Protein AF-A0A7V5RM92-F1 (afdb_monomer_lite)

Secondary structure (DSSP, 8-state):
-EEEETTEE-S-----GGGHHHHHT--TT--THHHHHHTGGG--EEE-S-GGGG----SHHHHHHHHHHGGG--

Radius of gyration: 15.07 Å; chains: 1; bounding box: 25×38×37 Å

Sequence (74 aa):
IVPEHAGRRGNPVVFPRRFFDELLALQGDQGARRVITAHSREVALCPVDDATVFADIDTREAYEQALRQSSTGE

Structure (mmCIF, N/CA/C/O backbone):
data_AF-A0A7V5RM92-F1
#
_entry.id   AF-A0A7V5RM92-F1
#
loop_
_atom_site.group_PDB
_atom_site.id
_atom_site.type_symbol
_atom_site.label_atom_id
_atom_site.labe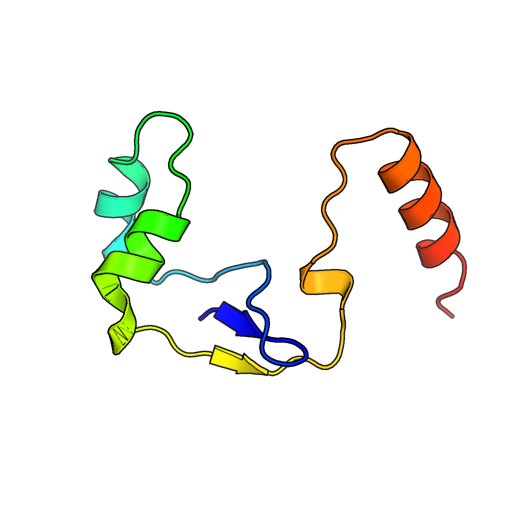l_alt_id
_atom_site.label_comp_id
_atom_site.label_asym_id
_atom_site.label_entity_id
_atom_site.label_seq_id
_atom_site.pdbx_PDB_ins_code
_atom_site.Cartn_x
_atom_site.Cartn_y
_atom_site.Cartn_z
_atom_site.occupancy
_atom_site.B_iso_or_equiv
_atom_site.auth_seq_id
_atom_site.auth_comp_id
_atom_site.auth_asym_id
_atom_site.auth_atom_id
_atom_site.pdbx_PDB_model_num
ATOM 1 N N . ILE A 1 1 ? -3.652 -8.634 -6.079 1.00 96.38 1 ILE A N 1
ATOM 2 C CA . ILE A 1 1 ? -2.717 -7.993 -7.036 1.00 96.38 1 ILE A CA 1
ATOM 3 C C . ILE A 1 1 ? -2.141 -6.769 -6.349 1.00 96.38 1 ILE A C 1
ATOM 5 O O . ILE A 1 1 ? -2.919 -6.012 -5.781 1.00 96.38 1 ILE A O 1
ATOM 9 N N . VAL A 1 2 ? -0.818 -6.618 -6.348 1.00 97.06 2 VAL A N 1
ATOM 10 C CA . VAL A 1 2 ? -0.113 -5.493 -5.716 1.00 97.06 2 VAL A CA 1
ATOM 11 C C . VAL A 1 2 ? 0.740 -4.795 -6.780 1.00 97.06 2 VAL A C 1
ATOM 13 O O . VAL A 1 2 ? 1.592 -5.470 -7.361 1.00 97.06 2 VAL A O 1
ATOM 16 N N . PRO A 1 3 ? 0.531 -3.496 -7.055 1.00 97.12 3 PRO A N 1
ATOM 17 C CA . PRO A 1 3 ? 1.416 -2.723 -7.922 1.00 97.12 3 PRO A CA 1
ATOM 18 C C . PRO A 1 3 ? 2.856 -2.721 -7.405 1.00 97.12 3 PRO A C 1
ATOM 20 O O . PRO A 1 3 ? 3.084 -2.634 -6.195 1.00 97.12 3 PRO A O 1
ATOM 23 N N . GLU A 1 4 ? 3.828 -2.798 -8.306 1.00 97.31 4 GLU A N 1
ATOM 24 C CA . GLU A 1 4 ? 5.250 -2.704 -7.988 1.00 97.31 4 GLU A CA 1
ATOM 25 C C . GLU A 1 4 ? 5.961 -1.779 -8.975 1.00 97.31 4 GLU A C 1
ATOM 27 O O . GLU A 1 4 ? 5.913 -1.997 -10.182 1.00 97.31 4 GLU A O 1
ATOM 32 N N . HIS A 1 5 ? 6.657 -0.774 -8.449 1.00 97.00 5 HIS A N 1
ATOM 33 C CA . HIS A 1 5 ? 7.537 0.094 -9.223 1.00 97.00 5 HIS A CA 1
ATOM 34 C C . HIS A 1 5 ? 8.939 0.053 -8.614 1.00 97.00 5 HIS A C 1
ATOM 36 O O . HIS A 1 5 ? 9.097 0.220 -7.402 1.00 97.00 5 HIS A O 1
ATOM 42 N N . ALA A 1 6 ? 9.957 -0.202 -9.438 1.00 95.00 6 ALA A N 1
ATOM 43 C CA . ALA A 1 6 ? 11.360 -0.283 -9.015 1.00 95.00 6 ALA A CA 1
ATOM 44 C C . ALA A 1 6 ? 11.602 -1.194 -7.782 1.00 95.00 6 ALA A C 1
ATOM 46 O O . ALA A 1 6 ? 12.352 -0.845 -6.869 1.00 95.00 6 ALA A O 1
ATOM 47 N N . GLY A 1 7 ? 10.935 -2.355 -7.725 1.00 94.06 7 GLY A N 1
ATOM 48 C CA . GLY A 1 7 ? 11.059 -3.324 -6.624 1.00 94.06 7 GLY A CA 1
ATOM 49 C C . GLY A 1 7 ? 10.353 -2.919 -5.324 1.00 94.06 7 GLY A C 1
ATOM 50 O O . GLY A 1 7 ? 10.506 -3.589 -4.300 1.00 94.06 7 GLY A O 1
ATOM 51 N N . ARG A 1 8 ? 9.578 -1.827 -5.337 1.00 94.88 8 ARG A N 1
ATOM 52 C CA . ARG A 1 8 ? 8.803 -1.357 -4.189 1.00 94.88 8 ARG A CA 1
ATOM 53 C C . ARG A 1 8 ? 7.308 -1.494 -4.463 1.00 94.88 8 ARG A C 1
ATOM 55 O O . ARG A 1 8 ? 6.802 -1.061 -5.494 1.00 94.88 8 ARG A O 1
ATOM 62 N N . ARG A 1 9 ? 6.593 -2.093 -3.509 1.00 95.00 9 ARG A N 1
ATOM 63 C CA . ARG A 1 9 ? 5.138 -2.309 -3.569 1.00 95.00 9 ARG A CA 1
ATOM 64 C C . ARG A 1 9 ? 4.377 -1.019 -3.271 1.00 95.00 9 ARG A C 1
ATOM 66 O O . ARG A 1 9 ? 4.730 -0.329 -2.314 1.00 95.00 9 ARG A O 1
ATOM 73 N N . GLY A 1 10 ? 3.347 -0.732 -4.060 1.00 93.88 10 GLY A N 1
ATOM 74 C CA . GLY A 1 10 ? 2.518 0.470 -3.956 1.00 93.88 10 GLY A CA 1
ATOM 75 C C . GLY A 1 10 ? 1.018 0.178 -3.883 1.00 93.88 10 GLY A C 1
ATOM 76 O O . GLY A 1 10 ? 0.590 -0.970 -3.744 1.00 93.88 10 GLY A O 1
ATOM 77 N N . ASN A 1 11 ? 0.233 1.246 -3.983 1.00 93.56 11 ASN A N 1
ATOM 78 C CA . ASN A 1 11 ? -1.226 1.258 -4.012 1.00 93.56 11 ASN A CA 1
ATOM 79 C C . ASN A 1 11 ? -1.739 1.628 -5.420 1.00 93.56 11 ASN A C 1
ATOM 81 O O . ASN A 1 11 ? -0.994 2.231 -6.191 1.00 93.56 11 ASN A O 1
ATOM 85 N N . PRO A 1 12 ? -3.000 1.309 -5.772 1.00 93.38 12 PRO A N 1
ATOM 86 C CA . PRO A 1 12 ? -3.994 0.565 -4.993 1.00 93.38 12 PRO A CA 1
ATOM 87 C C . PRO A 1 12 ? -3.790 -0.958 -5.048 1.00 93.38 12 PRO A C 1
ATOM 89 O O . PRO A 1 12 ? -3.436 -1.524 -6.081 1.00 93.38 12 PRO A O 1
ATOM 92 N N . VAL A 1 13 ? -4.074 -1.648 -3.940 1.00 95.50 13 VAL A N 1
ATOM 93 C CA . VAL A 1 13 ? -4.065 -3.120 -3.881 1.00 95.50 13 VAL A CA 1
ATOM 94 C C . VAL A 1 13 ? -5.450 -3.673 -4.212 1.00 95.50 13 VAL A C 1
ATOM 96 O O . VAL A 1 13 ? -6.455 -3.219 -3.671 1.00 95.50 13 VAL A O 1
ATOM 99 N N . VAL A 1 14 ? -5.504 -4.708 -5.055 1.00 96.81 14 VAL A N 1
ATOM 100 C CA . VAL A 1 14 ? -6.754 -5.397 -5.413 1.00 96.81 14 VAL A CA 1
ATOM 101 C C . VAL A 1 14 ? -6.853 -6.736 -4.688 1.00 96.81 14 VAL A C 1
ATOM 103 O O . VAL A 1 14 ? -5.992 -7.610 -4.865 1.00 96.81 14 VAL A O 1
ATOM 106 N N . PHE A 1 15 ? -7.938 -6.917 -3.933 1.00 97.38 15 PHE A N 1
ATOM 107 C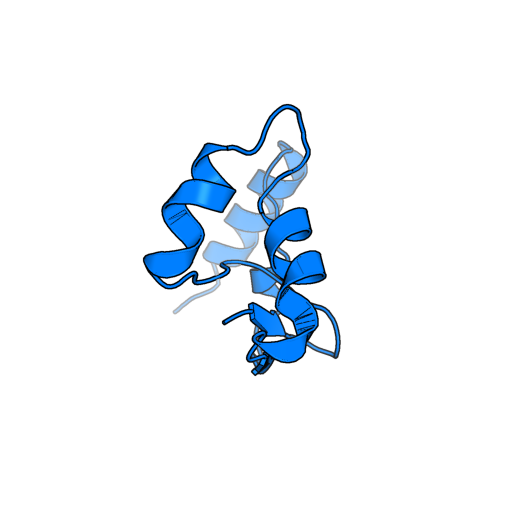 CA . PHE A 1 15 ? -8.263 -8.153 -3.221 1.00 97.38 15 PHE A CA 1
ATOM 108 C C . PHE A 1 15 ? -9.464 -8.869 -3.854 1.00 97.38 15 PHE A C 1
ATOM 110 O O . PHE A 1 15 ? -10.498 -8.237 -4.079 1.00 97.38 15 PHE A O 1
ATOM 117 N N . PRO A 1 16 ? -9.388 -10.188 -4.110 1.00 97.38 16 PRO A N 1
ATOM 118 C CA . PRO A 1 16 ? -10.575 -10.971 -4.428 1.00 97.38 16 PRO A CA 1
ATOM 119 C C . PRO A 1 16 ? -11.488 -11.119 -3.202 1.00 97.38 16 PRO A C 1
ATOM 121 O O . PRO A 1 16 ? -11.024 -11.144 -2.061 1.00 97.38 16 PRO A O 1
ATOM 124 N N . ARG A 1 17 ? -12.789 -11.318 -3.454 1.00 97.94 17 ARG A N 1
ATOM 125 C CA . ARG A 1 17 ? -13.849 -11.390 -2.430 1.00 97.94 17 ARG A CA 1
ATOM 126 C C . ARG A 1 17 ? -13.571 -12.372 -1.285 1.00 97.94 17 ARG A C 1
ATOM 128 O O . ARG A 1 17 ? -14.012 -12.131 -0.171 1.00 97.94 17 ARG A O 1
ATOM 135 N N . ARG A 1 18 ? -12.818 -13.451 -1.531 1.00 97.56 18 ARG A N 1
ATOM 136 C CA . ARG A 1 18 ? -12.461 -14.449 -0.505 1.00 97.56 18 ARG A CA 1
ATOM 137 C C . ARG A 1 18 ? -11.680 -13.884 0.691 1.00 97.56 18 ARG A C 1
ATOM 139 O O . ARG A 1 18 ? -11.675 -14.520 1.731 1.00 97.56 18 ARG A O 1
ATOM 146 N N . PHE A 1 19 ? -11.043 -12.718 0.551 1.00 97.19 19 PHE A N 1
ATOM 147 C CA . PHE A 1 19 ? -10.322 -12.055 1.645 1.00 97.19 19 PHE A CA 1
ATOM 148 C C . PHE A 1 19 ? -11.160 -11.008 2.388 1.00 97.19 19 PHE A C 1
ATOM 150 O O . PHE A 1 19 ? -10.656 -10.378 3.310 1.00 97.19 19 PHE A O 1
ATOM 157 N N . PHE A 1 20 ? -12.420 -10.777 2.000 1.00 96.50 20 PHE A N 1
ATOM 158 C CA . PHE A 1 20 ? -13.224 -9.707 2.598 1.00 96.50 20 PHE A CA 1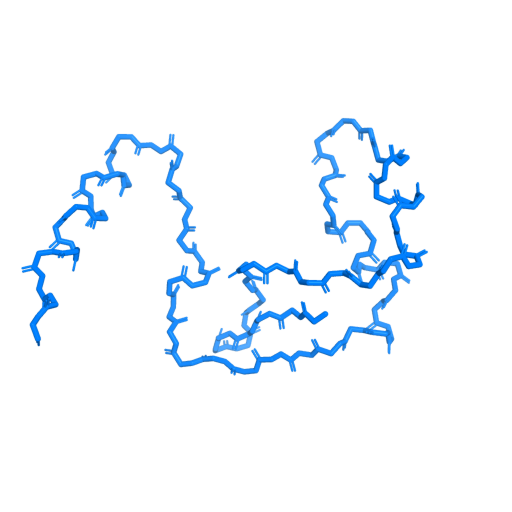
ATOM 159 C C . PHE A 1 20 ? -13.479 -9.939 4.085 1.00 96.50 20 PHE A C 1
ATOM 161 O O . PHE A 1 20 ? -13.349 -8.996 4.856 1.00 96.50 20 PHE A O 1
ATOM 168 N N . ASP A 1 21 ? -13.763 -11.175 4.496 1.00 97.31 21 ASP A N 1
ATOM 169 C CA . ASP A 1 21 ? -14.005 -11.492 5.908 1.00 97.31 21 ASP A CA 1
ATOM 170 C C . ASP A 1 21 ? -12.768 -11.191 6.771 1.00 97.31 21 ASP A C 1
ATOM 172 O O . ASP A 1 21 ? -12.885 -10.616 7.850 1.00 97.31 21 ASP A O 1
ATOM 176 N N . GLU A 1 22 ? -11.566 -11.499 6.271 1.00 95.94 22 GLU A N 1
ATOM 177 C CA . GLU A 1 22 ? -10.310 -11.200 6.967 1.00 95.94 22 GLU A CA 1
ATOM 178 C C . GLU A 1 22 ? -10.012 -9.696 7.000 1.00 95.94 22 GLU A C 1
ATOM 180 O O . GLU A 1 22 ? -9.600 -9.173 8.033 1.00 95.94 22 GLU A O 1
ATOM 185 N N . LEU A 1 23 ? -10.264 -8.986 5.894 1.00 95.81 23 LEU A N 1
ATOM 186 C CA . LEU A 1 23 ? -10.115 -7.530 5.818 1.00 95.81 23 LEU A CA 1
ATOM 187 C C . LEU A 1 23 ? -11.071 -6.809 6.779 1.00 95.81 23 LEU A C 1
ATOM 189 O O . LEU A 1 23 ? -10.659 -5.867 7.449 1.00 95.81 23 LEU A O 1
ATOM 193 N N . LEU A 1 24 ? -12.326 -7.258 6.870 1.00 95.12 24 LEU A N 1
ATOM 194 C CA . LEU A 1 24 ? -13.336 -6.703 7.778 1.00 95.12 24 LEU A CA 1
ATOM 195 C C . LEU A 1 24 ? -13.045 -7.022 9.250 1.00 95.12 24 LEU A C 1
ATOM 197 O O . LEU A 1 24 ? -13.476 -6.285 10.134 1.00 95.12 24 LEU A O 1
ATOM 201 N N . ALA A 1 25 ? -12.308 -8.100 9.520 1.00 95.12 25 ALA A N 1
ATOM 202 C CA . ALA A 1 25 ? -11.878 -8.468 10.864 1.00 95.12 25 ALA A CA 1
ATOM 203 C C . ALA A 1 25 ? -10.653 -7.675 11.360 1.00 95.12 25 ALA A C 1
ATOM 205 O O . ALA A 1 25 ? -10.293 -7.799 12.534 1.00 95.12 25 ALA A O 1
ATOM 206 N N . LEU A 1 26 ? -9.998 -6.871 10.510 1.00 93.56 26 LEU A N 1
ATOM 207 C CA . LEU A 1 26 ? -8.865 -6.035 10.919 1.00 93.56 26 LEU A CA 1
ATOM 208 C C . LEU A 1 26 ? -9.295 -4.993 11.959 1.00 93.56 26 LEU A C 1
ATOM 210 O O . LEU A 1 26 ? -10.389 -4.439 11.905 1.00 93.56 26 LEU A O 1
ATOM 214 N N . GLN A 1 27 ? -8.414 -4.735 12.924 1.00 90.38 27 GLN A N 1
ATOM 215 C CA . GLN A 1 27 ? -8.638 -3.798 14.023 1.00 90.38 27 GLN A CA 1
ATOM 216 C C . GLN A 1 27 ? -7.394 -2.936 14.237 1.00 90.38 27 GLN A C 1
ATOM 218 O O . GLN A 1 27 ? -6.265 -3.390 14.018 1.00 90.38 27 GLN A O 1
ATOM 223 N N . GLY A 1 28 ? -7.605 -1.714 14.726 1.00 87.31 28 GLY A N 1
ATOM 224 C CA . GLY A 1 28 ? -6.539 -0.734 14.922 1.00 87.31 28 GLY A CA 1
ATOM 225 C C . GLY A 1 28 ? -5.909 -0.284 13.602 1.00 87.31 28 GLY A C 1
ATOM 226 O O . GLY A 1 28 ? -6.514 -0.390 12.541 1.00 87.31 28 GLY A O 1
ATOM 227 N N . ASP A 1 29 ? -4.668 0.189 13.673 1.00 83.56 29 ASP A N 1
ATOM 228 C CA . ASP A 1 29 ? -3.935 0.765 12.533 1.00 83.56 29 ASP A CA 1
ATOM 229 C C . ASP A 1 29 ? -3.215 -0.290 11.663 1.00 83.56 29 ASP A C 1
ATOM 231 O O . ASP A 1 29 ? -2.248 -0.040 10.948 1.00 83.56 29 ASP A O 1
ATOM 235 N N . GLN A 1 30 ? -3.658 -1.543 11.755 1.00 76.44 30 GLN A N 1
ATOM 236 C CA . GLN A 1 30 ? -3.110 -2.648 10.979 1.00 76.44 30 GLN A CA 1
ATOM 237 C C . GLN A 1 30 ? -3.945 -2.787 9.708 1.00 76.44 30 GLN A C 1
ATOM 239 O O . GLN A 1 30 ? -4.809 -3.658 9.620 1.00 76.44 30 GLN A O 1
ATOM 244 N N . GLY A 1 31 ? -3.717 -1.899 8.736 1.00 86.19 31 GLY A N 1
ATOM 245 C CA . GLY A 1 31 ? -4.387 -1.952 7.435 1.00 86.19 31 GLY A CA 1
ATOM 246 C C . GLY A 1 31 ? -4.145 -3.269 6.675 1.00 86.19 31 GLY A C 1
ATOM 247 O O . GLY A 1 31 ? -3.528 -4.221 7.163 1.00 86.19 31 GLY A O 1
ATOM 248 N N . ALA A 1 32 ? -4.567 -3.325 5.410 1.00 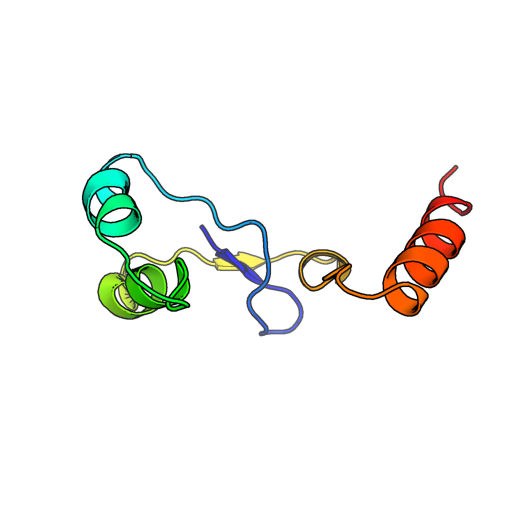92.00 32 ALA A N 1
ATOM 249 C CA . ALA A 1 32 ? -4.546 -4.552 4.598 1.00 92.00 32 ALA A CA 1
ATOM 250 C C . ALA A 1 32 ? -3.151 -5.204 4.406 1.00 92.00 32 ALA A C 1
ATOM 252 O O . ALA A 1 32 ? -3.050 -6.345 3.950 1.00 92.00 32 ALA A O 1
ATOM 253 N N . ARG A 1 33 ? -2.061 -4.527 4.804 1.00 91.44 33 ARG A N 1
ATOM 254 C CA . ARG A 1 33 ? -0.682 -5.049 4.825 1.00 91.44 33 ARG A CA 1
ATOM 255 C C . ARG A 1 33 ? -0.555 -6.380 5.571 1.00 91.44 33 ARG A C 1
ATOM 257 O O . ARG A 1 33 ? 0.243 -7.231 5.164 1.00 91.44 33 ARG A O 1
ATOM 264 N N . ARG A 1 34 ? -1.341 -6.575 6.635 1.00 92.75 34 ARG A N 1
ATOM 265 C CA . ARG A 1 34 ? -1.351 -7.825 7.406 1.00 92.75 34 ARG A CA 1
ATOM 266 C C . ARG A 1 34 ? -1.813 -9.006 6.550 1.00 92.75 34 ARG A C 1
ATOM 268 O O . ARG A 1 34 ? -1.105 -10.008 6.489 1.00 92.75 34 ARG A O 1
ATOM 275 N N . VAL A 1 35 ? -2.924 -8.840 5.833 1.00 95.19 35 VAL A N 1
ATOM 276 C CA . VAL A 1 35 ? -3.496 -9.858 4.934 1.00 95.19 35 VAL A CA 1
ATOM 277 C C . VAL A 1 35 ? -2.518 -10.188 3.801 1.00 95.19 35 VAL A C 1
ATOM 279 O O . VAL A 1 35 ? -2.258 -11.353 3.512 1.00 95.19 35 VAL A O 1
ATOM 282 N N . ILE A 1 36 ? -1.874 -9.171 3.213 1.00 94.75 36 ILE A N 1
ATOM 283 C CA . ILE A 1 36 ? -0.860 -9.356 2.153 1.00 94.75 36 ILE A CA 1
ATOM 284 C C . ILE A 1 36 ? 0.327 -10.190 2.652 1.00 94.75 36 ILE A C 1
ATOM 286 O O . ILE A 1 36 ? 0.843 -11.040 1.928 1.00 94.75 36 ILE A O 1
ATOM 290 N N . THR A 1 37 ? 0.783 -9.940 3.881 1.00 93.62 37 THR A N 1
ATOM 291 C CA . THR A 1 37 ? 1.912 -10.672 4.472 1.00 93.62 37 THR A CA 1
ATOM 292 C C . THR A 1 37 ? 1.530 -12.118 4.786 1.00 93.62 37 THR A C 1
ATOM 294 O O . THR A 1 37 ? 2.279 -13.034 4.439 1.00 93.62 37 THR A O 1
ATOM 297 N N . ALA A 1 38 ? 0.352 -12.326 5.384 1.00 95.31 38 ALA A N 1
ATOM 298 C CA . ALA A 1 38 ? -0.169 -13.651 5.717 1.00 95.31 38 ALA A CA 1
ATOM 299 C C . ALA A 1 38 ? -0.343 -14.535 4.468 1.00 95.31 38 ALA A C 1
ATOM 301 O O . ALA A 1 38 ? 0.019 -15.710 4.487 1.00 95.31 38 ALA A O 1
ATOM 302 N N . HIS A 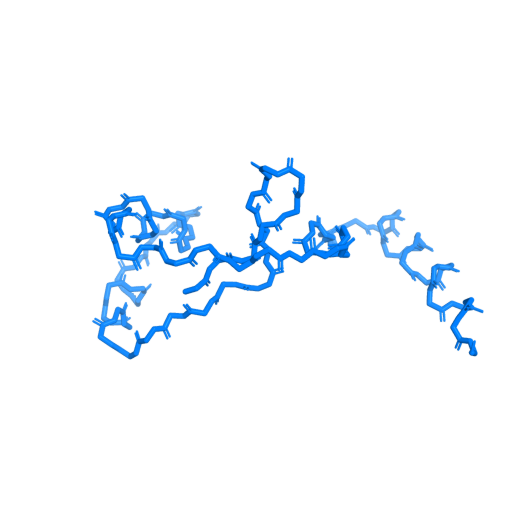1 39 ? -0.781 -13.944 3.353 1.00 96.31 39 HIS A N 1
ATOM 303 C CA . HIS A 1 39 ? -1.018 -14.623 2.077 1.00 96.31 39 HIS A CA 1
ATOM 304 C C . HIS A 1 39 ? 0.066 -14.344 1.029 1.00 96.31 39 HIS A C 1
ATOM 306 O O . HIS A 1 39 ? -0.209 -14.298 -0.169 1.00 96.31 39 HIS A O 1
ATOM 312 N N . SER A 1 40 ? 1.324 -14.182 1.454 1.00 95.38 40 SER A N 1
ATOM 313 C CA . SER A 1 40 ? 2.444 -13.797 0.574 1.00 95.38 40 SER A CA 1
ATOM 314 C C . SER A 1 40 ? 2.617 -14.671 -0.677 1.00 95.38 40 SER A C 1
ATOM 316 O O . SER A 1 40 ? 3.035 -14.167 -1.717 1.00 95.38 40 SER A O 1
ATOM 318 N N . ARG A 1 41 ? 2.257 -15.959 -0.609 1.00 97.19 41 ARG A N 1
ATOM 319 C CA . ARG A 1 41 ? 2.312 -16.902 -1.744 1.00 97.19 41 ARG A CA 1
ATOM 320 C C . ARG A 1 41 ? 1.221 -16.678 -2.794 1.00 97.19 41 ARG A C 1
ATOM 322 O O . ARG A 1 41 ? 1.356 -17.149 -3.915 1.00 97.19 41 ARG A O 1
ATOM 329 N N . GLU A 1 42 ? 0.150 -15.979 -2.436 1.00 97.00 42 GLU A N 1
ATOM 330 C CA . GLU A 1 42 ? -0.977 -15.654 -3.317 1.00 97.00 42 GLU A CA 1
ATOM 331 C C . GLU A 1 42 ? -0.876 -14.225 -3.879 1.00 97.00 42 GLU A C 1
ATOM 333 O O . GLU A 1 42 ? -1.764 -13.759 -4.600 1.00 97.00 42 GLU A O 1
ATOM 338 N N . VAL A 1 43 ? 0.205 -13.508 -3.553 1.00 97.00 43 VAL A N 1
ATOM 339 C CA . VAL A 1 43 ? 0.451 -12.152 -4.041 1.00 97.00 43 VAL A CA 1
ATOM 340 C C . VAL A 1 43 ? 0.987 -12.206 -5.467 1.00 97.00 43 VAL A C 1
ATOM 342 O O . VAL A 1 43 ? 2.129 -12.582 -5.708 1.00 97.00 43 VAL A O 1
ATOM 345 N N . ALA A 1 44 ? 0.167 -11.749 -6.409 1.00 97.62 44 ALA A N 1
ATOM 346 C CA . ALA A 1 44 ? 0.613 -11.397 -7.751 1.00 97.62 44 ALA A CA 1
ATOM 347 C C . ALA A 1 44 ? 1.102 -9.941 -7.774 1.00 97.62 44 ALA A C 1
ATOM 349 O O . ALA A 1 44 ? 0.327 -9.027 -7.460 1.00 97.62 44 ALA A O 1
ATOM 350 N N . LEU A 1 45 ? 2.368 -9.743 -8.144 1.00 97.31 45 LEU A N 1
ATOM 351 C CA . LEU A 1 45 ? 2.951 -8.424 -8.389 1.00 97.31 45 LEU A CA 1
ATOM 352 C C . LEU A 1 45 ? 2.551 -7.938 -9.784 1.00 97.31 45 LEU A C 1
ATOM 354 O O . LEU A 1 45 ? 2.557 -8.713 -10.740 1.00 97.31 45 LEU A O 1
ATOM 358 N N . CYS A 1 46 ? 2.188 -6.665 -9.887 1.00 97.25 46 CYS A N 1
ATOM 359 C CA . CYS A 1 46 ? 1.862 -5.996 -11.140 1.00 97.25 46 CYS A CA 1
ATOM 360 C C . CYS A 1 46 ? 2.901 -4.894 -11.371 1.00 97.25 46 CYS A C 1
ATOM 362 O O . CYS A 1 46 ? 2.804 -3.850 -10.727 1.00 97.25 46 CYS A O 1
ATOM 364 N N . PRO A 1 47 ? 3.915 -5.133 -12.222 1.00 97.31 47 PRO A N 1
ATOM 365 C CA . PRO A 1 47 ? 4.894 -4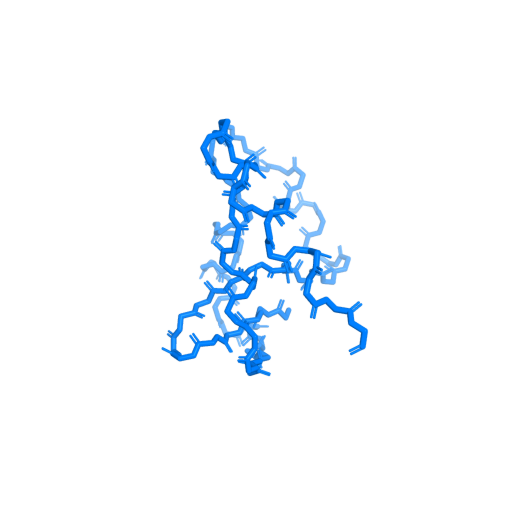.112 -12.562 1.00 97.31 47 PRO A CA 1
ATOM 366 C C . PRO A 1 47 ? 4.206 -2.898 -13.187 1.00 97.31 47 PRO A C 1
ATOM 368 O O . PRO A 1 47 ? 3.361 -3.055 -14.069 1.00 97.31 47 PRO A O 1
ATOM 371 N N . VAL A 1 48 ? 4.568 -1.706 -12.726 1.00 96.31 48 VAL A N 1
ATOM 372 C CA . VAL A 1 48 ? 4.088 -0.430 -13.262 1.00 96.31 48 VAL A CA 1
ATOM 373 C C . VAL A 1 48 ? 5.254 0.538 -13.425 1.00 96.31 48 VAL A C 1
ATOM 375 O O . VAL A 1 48 ? 6.181 0.555 -12.613 1.00 96.31 48 VAL A O 1
ATOM 378 N N . ASP A 1 49 ? 5.192 1.372 -14.458 1.00 95.19 49 ASP A N 1
ATOM 379 C CA . ASP A 1 49 ? 6.236 2.363 -14.752 1.00 95.19 49 ASP A CA 1
ATOM 380 C C . ASP A 1 49 ? 6.010 3.695 -14.027 1.00 95.19 49 ASP A C 1
ATOM 382 O O . ASP A 1 49 ? 6.915 4.522 -13.949 1.00 95.19 49 ASP A O 1
ATOM 386 N N . ASP A 1 50 ? 4.819 3.891 -13.462 1.00 92.19 50 ASP A N 1
ATOM 387 C CA . ASP A 1 50 ? 4.443 5.123 -12.783 1.00 92.19 50 ASP A CA 1
ATOM 388 C C . ASP A 1 50 ? 4.694 5.041 -11.267 1.00 92.19 50 ASP A C 1
ATOM 390 O O . ASP A 1 50 ? 4.167 4.172 -10.568 1.00 92.19 50 ASP A O 1
ATOM 394 N N . ALA A 1 51 ? 5.479 5.986 -10.748 1.00 91.88 51 ALA A N 1
ATOM 395 C CA . ALA A 1 51 ? 5.768 6.132 -9.326 1.00 91.88 51 ALA A CA 1
ATOM 396 C C . ALA A 1 51 ? 4.596 6.724 -8.516 1.00 91.88 51 ALA A C 1
ATOM 398 O O . ALA A 1 51 ? 4.658 6.716 -7.281 1.00 91.88 51 ALA A O 1
ATOM 399 N N . THR A 1 52 ? 3.517 7.193 -9.160 1.00 90.94 52 THR A N 1
ATOM 400 C CA . THR A 1 52 ? 2.301 7.683 -8.480 1.00 90.94 52 THR A CA 1
ATOM 401 C C . THR A 1 52 ? 1.639 6.624 -7.599 1.00 90.94 52 THR A C 1
ATOM 403 O O . THR A 1 52 ? 0.932 6.975 -6.659 1.00 90.94 52 THR A O 1
ATOM 406 N N . VAL A 1 53 ? 1.949 5.335 -7.787 1.00 92.88 53 VAL A N 1
ATOM 407 C CA . VAL A 1 53 ? 1.534 4.247 -6.878 1.00 92.88 53 VAL A CA 1
ATOM 408 C C . VAL A 1 53 ? 2.051 4.393 -5.444 1.00 92.88 53 VAL A C 1
ATOM 410 O O . VAL A 1 53 ? 1.615 3.669 -4.546 1.00 92.88 53 VAL A O 1
ATOM 413 N N . PHE A 1 54 ? 2.998 5.302 -5.211 1.00 93.25 54 PHE A N 1
ATOM 414 C CA . PHE A 1 54 ? 3.496 5.659 -3.884 1.00 93.25 54 PHE A CA 1
ATOM 415 C C . PHE A 1 54 ? 3.001 7.012 -3.382 1.00 93.25 54 PHE A C 1
ATOM 417 O O . PHE A 1 54 ? 3.420 7.424 -2.302 1.00 93.25 54 PHE A O 1
ATOM 424 N N . ALA A 1 55 ? 2.196 7.729 -4.166 1.00 91.25 55 ALA A N 1
ATOM 425 C CA . ALA A 1 55 ? 1.681 9.022 -3.758 1.00 91.25 55 ALA A CA 1
ATOM 426 C C . ALA A 1 55 ? 0.738 8.845 -2.564 1.00 91.25 55 ALA A C 1
ATOM 428 O O . ALA A 1 55 ? -0.213 8.065 -2.623 1.00 91.25 55 ALA A O 1
ATOM 429 N N . ASP A 1 56 ? 1.022 9.590 -1.500 1.00 91.12 56 ASP A N 1
ATOM 430 C CA . ASP A 1 56 ? 0.217 9.647 -0.288 1.00 91.12 56 ASP A CA 1
ATOM 431 C C . ASP A 1 56 ? 0.019 11.119 0.076 1.00 91.12 56 ASP A C 1
ATOM 433 O O . ASP A 1 56 ? 0.989 11.869 0.220 1.00 91.12 56 ASP A O 1
ATOM 437 N N . ILE A 1 57 ? -1.233 11.572 0.107 1.00 92.06 57 ILE A N 1
ATOM 438 C CA . ILE A 1 57 ? -1.581 12.998 0.163 1.00 92.06 57 ILE A CA 1
ATOM 439 C C . ILE A 1 57 ? -2.199 13.307 1.528 1.00 92.06 57 ILE A C 1
ATOM 441 O O . ILE A 1 57 ? -3.362 13.690 1.635 1.00 92.06 57 ILE A O 1
ATOM 445 N N . ASP A 1 58 ? -1.400 13.142 2.578 1.00 93.00 58 ASP A N 1
ATOM 446 C CA . ASP A 1 58 ? -1.832 13.388 3.961 1.00 93.00 58 ASP A CA 1
ATOM 447 C C . ASP A 1 58 ? -1.542 14.814 4.446 1.00 93.00 58 ASP A C 1
ATOM 449 O O . ASP A 1 58 ? -2.116 15.278 5.433 1.00 93.00 58 ASP A O 1
ATOM 453 N N . THR A 1 59 ? -0.637 15.529 3.771 1.00 95.38 59 THR A N 1
ATOM 454 C CA . THR A 1 59 ? -0.208 16.875 4.168 1.00 95.38 59 THR A CA 1
ATOM 455 C C . THR A 1 59 ? -0.598 17.930 3.144 1.00 95.38 59 THR A C 1
ATOM 457 O O . THR A 1 59 ? -0.781 17.657 1.953 1.00 95.38 59 THR A O 1
ATOM 460 N N . ARG A 1 60 ? -0.686 19.183 3.603 1.00 95.06 60 ARG A N 1
ATOM 461 C CA . ARG A 1 60 ? -0.923 20.334 2.725 1.00 95.06 60 ARG A CA 1
ATOM 462 C C . ARG A 1 60 ? 0.172 20.452 1.669 1.00 95.06 60 ARG A C 1
ATOM 464 O O . ARG A 1 60 ? -0.125 20.708 0.507 1.00 95.06 60 ARG A O 1
ATOM 471 N N . GLU A 1 61 ? 1.418 20.220 2.057 1.00 94.81 61 GLU A N 1
ATOM 472 C CA . GLU A 1 61 ? 2.567 20.278 1.162 1.00 94.81 61 GLU A CA 1
ATOM 473 C C . GLU A 1 61 ? 2.471 19.200 0.074 1.00 94.81 61 GLU A C 1
ATOM 475 O O . GLU A 1 61 ? 2.709 19.499 -1.098 1.00 94.81 61 GLU A O 1
ATOM 480 N N . ALA A 1 62 ? 2.076 17.971 0.435 1.00 93.50 62 ALA A N 1
ATOM 481 C CA . ALA A 1 62 ? 1.855 16.883 -0.519 1.00 93.50 62 ALA A CA 1
ATOM 482 C C . ALA A 1 62 ? 0.716 17.219 -1.496 1.00 93.50 62 ALA A C 1
ATOM 484 O O . ALA A 1 62 ? 0.849 17.023 -2.705 1.00 93.50 62 ALA A O 1
ATOM 485 N N . TYR A 1 63 ? -0.372 17.807 -0.995 1.00 93.75 63 TYR A N 1
ATOM 486 C CA . TYR A 1 63 ? -1.496 18.251 -1.819 1.00 93.75 63 TYR A CA 1
ATOM 487 C C . TYR A 1 63 ? -1.088 19.333 -2.829 1.00 93.75 63 TYR A C 1
ATOM 489 O O . TYR A 1 63 ? -1.376 19.228 -4.021 1.00 93.75 63 TYR A O 1
ATOM 497 N N . GLU A 1 64 ? -0.353 20.353 -2.386 1.00 94.56 64 GLU A N 1
ATOM 498 C CA . GLU A 1 64 ? 0.137 21.419 -3.263 1.00 94.56 64 GLU A CA 1
ATOM 499 C C . GLU A 1 64 ? 1.121 20.901 -4.322 1.00 94.56 64 GLU A C 1
ATOM 501 O O . GLU A 1 64 ? 1.140 21.394 -5.452 1.00 94.56 64 GLU A O 1
ATOM 506 N N . GLN A 1 65 ? 1.934 19.897 -3.983 1.00 90.25 65 GLN A N 1
ATOM 507 C CA . GLN A 1 65 ? 2.794 19.216 -4.950 1.00 90.25 65 GLN A CA 1
ATOM 508 C C . GLN A 1 65 ? 1.976 18.457 -6.003 1.00 90.25 65 GLN A C 1
ATOM 510 O O . GLN A 1 65 ? 2.268 18.595 -7.192 1.00 90.25 65 GLN A O 1
ATOM 515 N N . ALA A 1 66 ? 0.933 17.728 -5.599 1.00 90.50 66 ALA A N 1
ATOM 516 C CA . ALA A 1 66 ? 0.056 16.999 -6.518 1.00 90.50 66 ALA A CA 1
ATOM 517 C C . ALA A 1 66 ? -0.702 17.934 -7.485 1.00 90.50 66 ALA A C 1
ATOM 519 O O . ALA A 1 66 ? -0.836 17.634 -8.674 1.00 90.50 66 ALA A O 1
ATOM 520 N N . LEU A 1 67 ? -1.132 19.114 -7.020 1.00 91.06 67 LEU A N 1
ATOM 521 C CA . LEU A 1 67 ? -1.762 20.131 -7.876 1.00 91.06 67 LEU A CA 1
ATOM 522 C C . LEU A 1 67 ? -0.815 20.670 -8.960 1.00 91.06 67 LEU A C 1
ATOM 524 O O . LEU A 1 67 ? -1.218 20.874 -10.105 1.00 91.06 67 LEU A O 1
ATOM 528 N N . ARG A 1 68 ? 0.466 20.871 -8.630 1.00 87.56 68 ARG A N 1
ATOM 529 C CA . ARG A 1 68 ? 1.464 21.305 -9.622 1.00 87.56 68 ARG A CA 1
ATOM 530 C C . ARG A 1 68 ? 1.735 20.231 -10.677 1.00 87.56 68 ARG A C 1
ATOM 532 O O . ARG A 1 68 ? 1.955 20.569 -11.832 1.00 87.56 68 ARG A O 1
ATOM 539 N N . GLN A 1 69 ? 1.699 18.956 -10.292 1.00 76.81 69 GLN A N 1
ATOM 540 C CA . GLN A 1 69 ? 1.939 17.826 -11.199 1.00 76.81 69 GLN A CA 1
ATOM 541 C C . GLN A 1 69 ? 0.751 17.552 -12.137 1.00 76.81 69 GLN A C 1
ATOM 543 O O . GLN A 1 69 ? 0.958 17.183 -13.289 1.00 76.81 69 GLN A O 1
ATOM 548 N N . SER A 1 70 ? -0.483 17.799 -11.686 1.00 68.69 70 SER A N 1
ATOM 549 C CA . SER A 1 70 ? -1.706 17.642 -12.496 1.00 68.69 70 SER A CA 1
ATOM 550 C C . SER A 1 70 ? -1.916 18.742 -13.546 1.00 68.69 70 SER A C 1
ATOM 552 O O . SER A 1 70 ? -2.771 18.597 -14.413 1.00 68.69 70 SER A O 1
ATOM 554 N N . SER A 1 71 ? -1.111 19.809 -13.518 1.00 59.50 71 SER A N 1
ATOM 555 C CA . SER A 1 71 ? -1.176 20.923 -14.479 1.00 59.50 71 SER A CA 1
ATOM 556 C C . SER A 1 71 ? -0.338 20.702 -15.754 1.00 59.50 71 SER A C 1
ATOM 558 O O . SER A 1 71 ? -0.341 21.560 -16.630 1.00 59.50 71 SER A O 1
ATOM 560 N N . THR A 1 72 ? 0.383 19.577 -15.861 1.00 54.03 72 THR A N 1
ATOM 561 C CA . THR A 1 72 ? 1.326 19.283 -16.966 1.00 54.03 72 THR A CA 1
ATOM 562 C C . THR A 1 72 ? 0.833 18.161 -17.900 1.00 54.03 72 THR A C 1
ATOM 564 O O . THR A 1 72 ? 1.587 17.682 -18.738 1.00 54.03 72 THR A O 1
ATOM 567 N N . GLY A 1 73 ? -0.421 17.717 -17.772 1.00 49.47 73 GLY A N 1
ATOM 568 C CA . GLY A 1 73 ? -1.002 16.679 -18.632 1.00 49.47 73 GLY A CA 1
ATOM 569 C C . GLY A 1 73 ? -1.909 17.246 -19.725 1.00 49.47 73 GLY A C 1
ATOM 570 O O . GLY A 1 73 ? -3.108 17.380 -19.490 1.00 49.47 73 GLY A O 1
ATOM 571 N N . GLU A 1 74 ? -1.334 17.531 -20.897 1.00 36.41 74 GLU A N 1
ATOM 572 C CA . GLU A 1 74 ? -2.001 17.489 -22.214 1.00 36.41 74 GLU A CA 1
ATOM 573 C C . GLU A 1 74 ? -1.368 16.364 -23.043 1.00 36.41 74 GLU A C 1
ATOM 575 O O . GLU A 1 74 ? -0.120 16.237 -22.993 1.00 36.41 74 GLU A O 1
#

pLDDT: mean 91.03, std 11.2, range [36.41, 97.94]

Foldseek 3Di:
DFEDEPNDTFDDDDDDPVCVVVQVPDDDPPHCVVVCVVPVVPDDYDYDHDPCSHQDQPDPVSVVVVVVVVVPDD